Protein AF-A0A2I0L1Z5-F1 (afdb_monomer)

Organism: Punica granatum (NCBI:txid22663)

Secondary structure (DSSP, 8-state):
--HHHHTTS---TTS---HHHHHHHHHHHHHH---------PPPPTTTS-----PPPPPTTEEEEE-SGGG-SEEEEETT--HHHHHHHHHHHHHTGGG--SSGGGS-PPPTTT--------TTPPP-PPPPPPPPGGG--

pLDDT: mean 78.66, std 15.72, range [41.94, 97.69]

Foldseek 3Di:
DVVVVVVVVPDDPPDDDDPVVVVVVVVVCVVPDDDPDCPPDLDDACLRPQDDDDDDDDDPQKDWDAQHVPRRHIDIDGPPDDPVRVVVVSVVCNVVVLPDGPDPSSDDDDPCVVDPDDDDDDPPDDDDDDDDDDDDPVPDD

Structure (mmCIF, N/CA/C/O backbone):
data_AF-A0A2I0L1Z5-F1
#
_entry.id   AF-A0A2I0L1Z5-F1
#
loop_
_atom_site.group_PDB
_atom_site.id
_atom_site.type_symbol
_atom_site.label_atom_id
_atom_site.label_alt_id
_atom_site.label_comp_id
_atom_site.label_asym_id
_atom_site.label_entity_id
_atom_site.label_seq_id
_atom_site.pdbx_PDB_ins_code
_atom_site.Cartn_x
_atom_site.Cartn_y
_atom_site.Cartn_z
_atom_site.occupancy
_atom_site.B_iso_or_equiv
_atom_site.auth_seq_id
_atom_site.auth_comp_id
_atom_site.auth_asym_id
_atom_site.auth_atom_id
_atom_site.pdbx_PDB_model_num
ATOM 1 N N . MET A 1 1 ? 19.356 -15.203 -37.353 1.00 43.16 1 MET A N 1
ATOM 2 C CA . MET A 1 1 ? 18.930 -14.569 -36.084 1.00 43.16 1 MET A CA 1
ATOM 3 C C . MET A 1 1 ? 17.726 -15.292 -35.477 1.00 43.16 1 MET A C 1
ATOM 5 O O . MET A 1 1 ? 17.693 -15.449 -34.269 1.00 43.16 1 MET A O 1
ATOM 9 N N . GLU A 1 2 ? 16.811 -15.828 -36.295 1.00 42.84 2 GLU A N 1
ATOM 10 C CA . GLU A 1 2 ? 15.682 -16.667 -35.842 1.00 42.84 2 GLU A CA 1
ATOM 11 C C . GLU A 1 2 ? 16.033 -18.109 -35.433 1.00 42.84 2 GLU A C 1
ATOM 13 O O . GLU A 1 2 ? 15.192 -18.791 -34.856 1.00 42.84 2 GLU A O 1
ATOM 18 N N . SER A 1 3 ? 17.242 -18.601 -35.721 1.00 41.94 3 SER A N 1
ATOM 19 C CA . SER A 1 3 ? 17.626 -19.973 -35.355 1.00 41.94 3 SER A CA 1
ATOM 20 C C . SER A 1 3 ? 17.963 -20.119 -33.870 1.00 41.94 3 SER A C 1
ATOM 22 O O . SER A 1 3 ? 17.650 -21.137 -33.284 1.00 41.94 3 SER A O 1
ATOM 24 N N . VAL A 1 4 ? 18.526 -19.082 -33.238 1.00 49.72 4 VAL A N 1
ATOM 25 C CA . VAL A 1 4 ? 18.990 -19.139 -31.835 1.00 49.72 4 VAL A CA 1
ATOM 26 C C . VAL A 1 4 ? 17.827 -19.086 -30.836 1.00 49.72 4 VAL A C 1
ATOM 28 O O . VAL A 1 4 ? 17.973 -19.505 -29.696 1.00 49.72 4 VAL A O 1
ATOM 31 N N . LEU A 1 5 ? 16.669 -18.561 -31.251 1.00 48.50 5 LEU A N 1
ATOM 32 C CA . LEU A 1 5 ? 15.502 -18.410 -30.378 1.00 48.50 5 LEU A CA 1
ATOM 33 C C . LEU A 1 5 ? 14.573 -19.629 -30.375 1.00 48.50 5 LEU A C 1
ATOM 35 O O . LEU A 1 5 ? 13.803 -19.765 -29.434 1.00 48.50 5 LEU A O 1
ATOM 39 N N . ARG A 1 6 ? 14.647 -20.520 -31.374 1.00 48.94 6 ARG A N 1
ATOM 40 C CA . ARG A 1 6 ? 13.885 -21.785 -31.349 1.00 48.94 6 ARG A CA 1
ATOM 41 C C . ARG A 1 6 ? 14.503 -22.820 -30.411 1.00 48.94 6 ARG A C 1
ATOM 43 O O . ARG A 1 6 ? 13.791 -23.682 -29.918 1.00 48.94 6 ARG A O 1
ATOM 50 N N . ASP A 1 7 ? 15.792 -22.681 -30.116 1.00 47.53 7 ASP A N 1
ATOM 51 C CA . ASP A 1 7 ? 16.535 -23.607 -29.255 1.00 47.53 7 ASP A CA 1
ATOM 52 C C . ASP A 1 7 ? 16.350 -23.316 -27.746 1.00 47.53 7 ASP A C 1
ATOM 54 O O . ASP A 1 7 ? 16.920 -24.008 -26.907 1.00 47.53 7 ASP A O 1
ATOM 58 N N . LEU A 1 8 ? 15.561 -22.294 -27.384 1.00 49.94 8 LEU A N 1
ATOM 59 C CA . LEU A 1 8 ? 15.257 -21.911 -25.994 1.00 49.94 8 LEU A CA 1
ATOM 60 C C . LEU A 1 8 ? 13.926 -22.475 -25.469 1.00 49.94 8 LEU A C 1
ATOM 62 O O . LEU A 1 8 ? 13.732 -22.493 -24.260 1.00 49.94 8 LEU A O 1
ATOM 66 N N . ASP A 1 9 ? 13.050 -22.973 -26.347 1.00 47.56 9 ASP A N 1
ATOM 67 C CA . ASP A 1 9 ? 11.793 -23.643 -25.960 1.00 47.56 9 ASP A CA 1
ATOM 68 C C . ASP A 1 9 ? 11.981 -25.159 -25.713 1.00 47.56 9 ASP A C 1
ATOM 70 O O . ASP A 1 9 ? 11.021 -25.876 -25.437 1.00 47.56 9 ASP A O 1
ATOM 74 N N . TYR A 1 10 ? 13.221 -25.658 -25.800 1.00 48.06 10 TYR A N 1
ATOM 75 C CA . TYR A 1 10 ? 13.605 -27.047 -25.521 1.00 48.06 10 TYR A CA 1
ATOM 76 C C . TYR A 1 10 ? 14.646 -27.094 -24.393 1.00 48.06 10 TYR A C 1
ATOM 78 O O . TYR A 1 10 ? 15.748 -27.607 -24.558 1.00 48.06 10 TYR A O 1
ATOM 86 N N . TRP A 1 11 ? 14.341 -26.470 -23.259 1.00 48.41 11 TRP A N 1
ATOM 87 C CA . TRP A 1 11 ? 15.132 -26.605 -22.035 1.00 48.41 11 TRP A CA 1
ATOM 88 C C . TRP A 1 11 ? 14.318 -27.421 -21.033 1.00 48.41 11 TRP A C 1
ATOM 90 O O . TRP A 1 11 ? 13.285 -26.961 -20.551 1.00 48.41 11 TRP A O 1
ATOM 100 N N . SER A 1 12 ? 14.763 -28.648 -20.759 1.00 51.69 12 SER A N 1
ATOM 101 C CA . SER A 1 12 ? 14.323 -29.397 -19.579 1.00 51.69 12 SER A CA 1
ATOM 102 C C . SER A 1 12 ? 15.085 -28.864 -18.365 1.00 51.69 12 SER A C 1
ATOM 104 O O . SER A 1 12 ? 16.291 -28.648 -18.454 1.00 51.69 12 SER A O 1
ATOM 106 N N . ASP A 1 13 ? 14.403 -28.694 -17.231 1.00 56.38 13 ASP A N 1
ATOM 107 C CA . ASP A 1 13 ? 14.954 -28.127 -15.983 1.00 56.38 13 ASP A CA 1
ATOM 108 C C . ASP A 1 13 ? 16.155 -28.906 -15.380 1.00 56.38 13 ASP A C 1
ATOM 110 O O . ASP A 1 13 ? 16.750 -28.450 -14.405 1.00 56.38 13 ASP A O 1
ATOM 114 N N . ASP A 1 14 ? 16.537 -30.053 -15.958 1.00 58.47 14 ASP A N 1
ATOM 115 C CA . ASP A 1 14 ? 17.624 -30.931 -15.495 1.00 58.47 14 ASP A CA 1
ATOM 116 C C . ASP A 1 14 ? 18.994 -30.683 -16.175 1.00 58.47 14 ASP A C 1
ATOM 118 O O . ASP A 1 14 ? 19.994 -31.277 -15.765 1.00 58.47 14 ASP A O 1
ATOM 122 N N . ASP A 1 15 ? 19.086 -29.829 -17.204 1.00 61.75 15 ASP A N 1
ATOM 123 C CA . ASP A 1 15 ? 20.349 -29.585 -17.921 1.00 61.75 15 ASP A CA 1
ATOM 124 C C . ASP A 1 15 ? 21.216 -28.503 -17.242 1.00 61.75 15 ASP A C 1
ATOM 126 O O . ASP A 1 15 ? 20.854 -27.328 -17.148 1.00 61.75 15 ASP A O 1
ATOM 130 N N . GLU A 1 16 ? 22.418 -28.891 -16.802 1.00 65.88 16 GLU A N 1
ATOM 131 C CA . GLU A 1 16 ? 23.403 -27.981 -16.208 1.00 65.88 16 GLU A CA 1
ATOM 132 C C . GLU A 1 16 ? 23.851 -26.912 -17.234 1.00 65.88 16 GLU A C 1
ATOM 134 O O . GLU A 1 16 ? 24.249 -27.245 -18.361 1.00 65.88 16 GLU A O 1
ATOM 139 N N . PRO A 1 17 ? 23.797 -25.609 -16.896 1.00 59.03 17 PRO A N 1
ATOM 140 C CA . PRO A 1 17 ? 24.026 -24.552 -17.870 1.00 59.03 17 PRO A CA 1
ATOM 141 C C . PRO A 1 17 ? 25.490 -24.531 -18.318 1.00 59.03 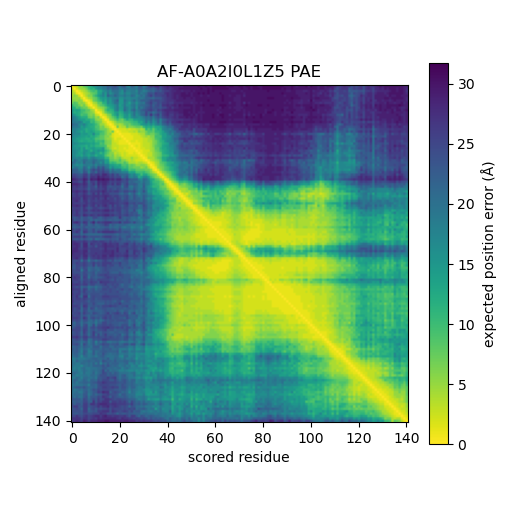17 PRO A C 1
ATOM 143 O O . PRO A 1 17 ? 26.394 -24.176 -17.563 1.00 59.03 17 PRO A O 1
ATOM 146 N N . LYS A 1 18 ? 25.729 -24.868 -19.590 1.00 66.50 18 LYS A N 1
ATOM 147 C CA . LYS A 1 18 ? 27.072 -24.830 -20.187 1.00 66.50 18 LYS A CA 1
ATOM 148 C C . LYS A 1 18 ? 27.625 -23.399 -20.152 1.00 66.50 18 LYS A C 1
ATOM 150 O O . LYS A 1 18 ? 26.950 -22.455 -20.562 1.00 66.50 18 LYS A O 1
ATOM 155 N N . GLU A 1 19 ? 28.885 -23.258 -19.745 1.00 67.94 19 GLU A N 1
ATOM 156 C CA . GLU A 1 19 ? 29.625 -21.990 -19.581 1.00 67.94 19 GLU A CA 1
ATOM 157 C C . GLU A 1 19 ? 29.507 -21.035 -20.789 1.00 67.94 19 GLU A C 1
ATOM 159 O O . GLU A 1 19 ? 29.431 -19.811 -20.657 1.00 67.94 19 GLU A O 1
ATOM 164 N N . GLU A 1 20 ? 29.430 -21.605 -21.993 1.00 63.44 20 GLU A N 1
ATOM 165 C CA . GLU A 1 20 ? 29.251 -20.880 -23.250 1.00 63.44 20 GLU A CA 1
ATOM 166 C C . GLU A 1 20 ? 27.928 -20.094 -23.309 1.00 63.44 20 GLU A C 1
ATOM 168 O O . GLU A 1 20 ? 27.907 -18.955 -23.781 1.00 63.44 20 GLU A O 1
ATOM 173 N N . TYR A 1 21 ? 26.833 -20.651 -22.779 1.00 64.75 21 TYR A N 1
ATOM 174 C CA . TYR A 1 21 ? 25.536 -19.971 -22.719 1.00 64.75 21 TYR A CA 1
ATOM 175 C C . TYR A 1 21 ? 25.558 -18.818 -21.722 1.00 64.75 21 TYR A C 1
ATOM 177 O O . TYR A 1 21 ? 25.076 -17.728 -22.034 1.00 64.75 21 TYR A O 1
ATOM 185 N N . VAL A 1 22 ? 26.184 -19.020 -20.562 1.00 70.12 22 VAL A N 1
ATOM 186 C CA . VAL A 1 22 ? 26.330 -17.984 -19.530 1.00 70.12 22 VAL A CA 1
ATOM 187 C C . VAL A 1 22 ? 27.099 -16.782 -20.083 1.00 70.12 22 VAL A C 1
ATOM 189 O O . VAL A 1 22 ? 26.679 -15.635 -19.914 1.00 70.12 22 VAL A O 1
ATOM 192 N N . LYS A 1 23 ? 28.180 -17.041 -20.830 1.00 72.06 23 LYS A N 1
ATOM 193 C CA . LYS A 1 23 ? 28.993 -16.006 -21.482 1.00 72.06 23 LYS A CA 1
ATOM 194 C C . LYS A 1 23 ? 28.239 -15.260 -22.589 1.00 72.06 23 LYS A C 1
ATOM 196 O O . LYS A 1 23 ? 28.391 -14.052 -22.749 1.00 72.06 23 LYS A O 1
ATOM 201 N N . LYS A 1 24 ? 27.394 -15.960 -23.344 1.00 73.00 24 LYS A N 1
ATOM 202 C CA . LYS A 1 24 ? 26.589 -15.360 -24.419 1.00 73.00 24 LYS A CA 1
ATOM 203 C C . LYS A 1 24 ? 25.469 -14.480 -23.864 1.00 73.00 24 LYS A C 1
ATOM 205 O O . LYS A 1 24 ? 25.211 -13.399 -24.390 1.00 73.00 24 LYS A O 1
ATOM 210 N N . VAL A 1 25 ? 24.841 -14.909 -22.768 1.00 69.88 25 VAL A N 1
ATOM 211 C CA . VAL A 1 25 ? 23.839 -14.119 -22.041 1.00 69.88 25 VAL A CA 1
ATOM 212 C C . VAL A 1 25 ? 24.475 -12.869 -21.434 1.00 69.88 25 VAL A C 1
ATOM 214 O O . VAL A 1 25 ? 23.889 -11.793 -21.543 1.00 69.88 25 VAL A O 1
ATOM 217 N N . SER A 1 26 ? 25.677 -12.964 -20.855 1.00 67.56 26 SER A N 1
ATOM 218 C CA . SER A 1 26 ? 26.366 -11.798 -20.286 1.00 67.56 26 SER A CA 1
ATOM 219 C C . SER A 1 26 ? 26.789 -10.778 -21.350 1.00 67.56 26 SER A C 1
ATOM 221 O O . SER A 1 26 ? 26.607 -9.579 -21.138 1.00 67.56 26 SER A O 1
ATOM 223 N N . GLU A 1 27 ? 27.242 -11.221 -22.527 1.00 73.69 27 GLU A N 1
ATOM 224 C CA . GLU A 1 27 ? 27.521 -10.336 -23.668 1.00 73.69 27 GLU A CA 1
ATOM 225 C C . GLU A 1 27 ? 26.271 -9.624 -24.197 1.00 73.69 27 GLU A C 1
ATOM 227 O O . GLU A 1 27 ? 26.319 -8.428 -24.491 1.00 73.69 27 GLU A O 1
ATOM 232 N N . ILE A 1 28 ? 25.144 -10.331 -24.313 1.00 72.12 28 ILE A N 1
ATOM 233 C CA . ILE A 1 28 ? 23.867 -9.722 -24.712 1.00 72.12 28 ILE A CA 1
ATOM 234 C C . ILE A 1 28 ? 23.428 -8.704 -23.655 1.00 72.12 28 ILE A C 1
ATOM 236 O O . ILE A 1 28 ? 23.016 -7.596 -23.993 1.00 72.12 28 ILE A O 1
ATOM 240 N N . LYS A 1 29 ? 23.568 -9.044 -22.372 1.00 70.19 29 LYS A N 1
ATOM 241 C CA . LYS A 1 29 ? 23.185 -8.164 -21.269 1.00 70.19 29 LYS A CA 1
ATOM 242 C C . LYS A 1 29 ? 23.994 -6.860 -21.279 1.00 70.19 29 LYS A C 1
ATOM 244 O O . LYS A 1 29 ? 23.405 -5.792 -21.187 1.00 70.19 29 LYS A O 1
ATOM 249 N N . ALA A 1 30 ? 25.307 -6.935 -21.498 1.00 69.56 30 ALA A N 1
ATOM 250 C CA . ALA A 1 30 ? 26.185 -5.764 -21.552 1.00 69.56 30 ALA A CA 1
ATOM 251 C C . ALA A 1 30 ? 25.966 -4.868 -22.787 1.00 69.56 30 ALA A C 1
ATOM 253 O O . ALA A 1 30 ? 26.228 -3.671 -22.729 1.00 69.56 30 ALA A O 1
ATOM 254 N N . ARG A 1 31 ? 25.501 -5.425 -23.916 1.00 69.19 31 ARG A N 1
ATOM 255 C CA . ARG A 1 31 ? 25.269 -4.646 -25.150 1.00 69.19 31 ARG A CA 1
ATOM 256 C C . ARG A 1 31 ? 23.949 -3.884 -25.169 1.00 69.19 31 ARG A C 1
ATOM 258 O O . ARG A 1 31 ? 23.860 -2.882 -25.870 1.00 69.19 31 ARG A O 1
ATOM 265 N N . TYR A 1 32 ? 22.927 -4.381 -24.474 1.00 54.22 32 TYR A N 1
ATOM 266 C CA . TYR A 1 32 ? 21.561 -3.857 -24.589 1.00 54.22 32 TYR A CA 1
ATOM 267 C C . TYR A 1 32 ? 21.013 -3.236 -23.300 1.00 54.22 32 TYR A C 1
ATOM 269 O O . TYR A 1 32 ? 19.973 -2.582 -23.359 1.00 54.22 32 TYR A O 1
ATOM 277 N N . TYR A 1 33 ? 21.687 -3.410 -22.159 1.00 49.97 33 TYR A N 1
ATOM 278 C CA . TYR A 1 33 ? 21.249 -2.861 -20.878 1.00 49.97 33 TYR A CA 1
ATOM 279 C C . TYR A 1 33 ? 22.333 -1.974 -20.269 1.00 49.97 33 TYR A C 1
ATOM 281 O O . TYR A 1 33 ? 23.482 -2.384 -20.127 1.00 49.97 33 TYR A O 1
ATOM 289 N N . GLU A 1 34 ? 21.942 -0.768 -19.874 1.00 66.25 34 GLU A N 1
ATOM 290 C CA . GLU A 1 34 ? 22.758 0.126 -19.057 1.00 66.25 34 GLU A CA 1
ATOM 291 C C . GLU A 1 34 ? 22.439 -0.167 -17.582 1.00 66.25 34 GLU A C 1
ATOM 293 O O . GLU A 1 34 ? 21.266 -0.232 -17.200 1.00 66.25 34 GLU A O 1
ATOM 298 N N . GLU A 1 35 ? 23.455 -0.415 -16.750 1.00 57.59 35 GLU A N 1
ATOM 299 C CA . GLU A 1 35 ? 23.226 -0.658 -15.324 1.00 57.59 35 GLU A CA 1
ATOM 300 C C . GLU A 1 35 ? 22.702 0.621 -14.660 1.00 57.59 35 GLU A C 1
ATOM 302 O O . GLU A 1 35 ? 23.381 1.648 -14.612 1.00 57.59 35 GLU A O 1
ATOM 307 N N . LEU A 1 36 ? 21.482 0.560 -14.121 1.00 51.19 36 LEU A N 1
ATOM 308 C CA . LEU A 1 36 ? 20.963 1.606 -13.247 1.00 51.19 36 LEU A CA 1
ATOM 309 C C . LEU A 1 36 ? 21.833 1.605 -11.987 1.00 51.19 36 LEU A C 1
ATOM 311 O O . LEU A 1 36 ? 21.803 0.642 -11.221 1.00 51.19 36 LEU A O 1
ATOM 315 N N . GLY A 1 37 ? 22.652 2.646 -11.824 1.00 52.62 37 GLY A N 1
ATOM 316 C CA . GLY A 1 37 ? 23.667 2.722 -10.777 1.00 52.62 37 GLY A CA 1
ATOM 317 C C . GLY A 1 37 ? 23.153 2.302 -9.397 1.00 52.62 37 GLY A C 1
ATOM 318 O O . GLY A 1 37 ? 22.020 2.589 -9.011 1.00 52.62 37 GLY A O 1
ATOM 319 N N . THR A 1 38 ? 24.007 1.633 -8.623 1.00 51.72 38 THR A N 1
ATOM 320 C CA . THR A 1 38 ? 23.714 1.242 -7.243 1.00 51.72 38 THR A CA 1
ATOM 321 C C . THR A 1 38 ? 23.726 2.477 -6.340 1.00 51.72 38 THR A C 1
ATOM 323 O O . THR A 1 38 ? 24.704 2.731 -5.635 1.00 51.72 38 THR A O 1
ATOM 326 N N . SER A 1 39 ? 22.665 3.286 -6.344 1.00 52.91 39 SER A N 1
ATOM 327 C CA . SER A 1 39 ? 22.479 4.298 -5.302 1.00 52.91 39 SER A CA 1
ATOM 328 C C . SER A 1 39 ? 22.100 3.571 -4.010 1.00 52.91 39 SER A C 1
ATOM 330 O O . SER A 1 39 ? 20.931 3.299 -3.731 1.00 52.91 39 SER A O 1
ATOM 332 N N . ALA A 1 40 ? 23.122 3.154 -3.268 1.00 59.31 40 ALA A N 1
ATOM 333 C CA . ALA A 1 40 ? 23.004 2.353 -2.064 1.00 59.31 40 ALA A CA 1
ATOM 334 C C . ALA A 1 40 ? 22.551 3.204 -0.869 1.00 59.31 40 ALA A C 1
ATOM 336 O O . ALA A 1 40 ? 23.340 3.531 0.009 1.00 59.31 40 ALA A O 1
ATOM 337 N N . THR A 1 41 ? 21.250 3.476 -0.807 1.00 58.91 41 THR A N 1
ATOM 338 C CA . THR A 1 41 ? 20.544 3.620 0.467 1.00 58.91 41 THR A CA 1
ATOM 339 C C . THR A 1 41 ? 19.221 2.890 0.311 1.00 58.91 41 THR A C 1
ATOM 341 O O . THR A 1 41 ? 18.326 3.364 -0.386 1.00 58.91 41 THR A O 1
ATOM 344 N N . LYS A 1 42 ? 19.101 1.695 0.905 1.00 63.31 42 LYS A N 1
ATOM 345 C CA . LYS A 1 42 ? 17.801 1.016 0.969 1.00 63.31 42 LYS A CA 1
ATOM 346 C C . LYS A 1 42 ? 16.847 1.955 1.714 1.00 63.31 42 LYS A C 1
ATOM 348 O O . LYS A 1 42 ? 17.208 2.395 2.809 1.00 63.31 42 LYS A O 1
ATOM 353 N N . PRO A 1 43 ? 15.692 2.313 1.136 1.00 65.62 43 PRO A N 1
ATOM 354 C CA . PRO A 1 43 ? 14.779 3.220 1.802 1.00 65.62 43 PRO A CA 1
ATOM 355 C C . PRO A 1 43 ? 14.279 2.551 3.089 1.00 65.62 43 PRO A C 1
ATOM 357 O O . PRO A 1 43 ? 13.948 1.365 3.102 1.00 65.62 43 PRO A O 1
ATOM 360 N N . VAL A 1 44 ? 14.316 3.300 4.190 1.00 75.12 44 VAL A N 1
ATOM 361 C CA . VAL A 1 44 ? 13.880 2.820 5.505 1.00 75.12 44 VAL A CA 1
ATOM 362 C C . VAL A 1 44 ? 12.362 2.669 5.476 1.00 75.12 44 VAL A C 1
ATOM 364 O O . VAL A 1 44 ? 11.659 3.582 5.046 1.00 75.12 44 VAL A O 1
ATOM 367 N N . THR A 1 45 ? 11.866 1.509 5.898 1.00 76.75 45 THR A N 1
ATOM 368 C CA . THR A 1 45 ? 10.431 1.201 5.919 1.00 76.75 45 THR A CA 1
ATOM 369 C C . THR A 1 45 ? 9.730 1.917 7.069 1.00 76.75 45 THR A C 1
ATOM 371 O O . THR A 1 45 ? 10.331 2.177 8.118 1.00 76.75 45 THR A O 1
ATOM 374 N N . SER A 1 46 ? 8.435 2.184 6.911 1.00 78.12 46 SER A N 1
ATOM 375 C CA . SER A 1 46 ? 7.600 2.833 7.932 1.00 78.12 46 SER A CA 1
ATOM 376 C C . SER A 1 46 ? 7.493 2.032 9.230 1.00 78.12 46 SER A C 1
ATOM 378 O O . SER A 1 46 ? 7.258 2.598 10.294 1.00 78.12 46 SER A O 1
ATOM 380 N N . LEU A 1 47 ? 7.721 0.716 9.158 1.00 73.12 47 LEU A N 1
ATOM 381 C CA . LEU A 1 47 ? 7.805 -0.169 10.322 1.00 73.12 47 LEU A CA 1
ATOM 382 C C . LEU A 1 47 ? 9.053 0.080 11.180 1.00 73.12 47 LEU A C 1
ATOM 384 O O . LEU A 1 47 ? 9.049 -0.250 12.363 1.00 73.12 47 LEU A O 1
ATOM 388 N N . THR A 1 48 ? 10.118 0.625 10.587 1.00 73.12 48 THR A N 1
ATOM 389 C CA . THR A 1 48 ? 11.391 0.908 11.269 1.00 73.12 48 THR A CA 1
ATOM 390 C C . THR A 1 48 ? 11.468 2.370 11.693 1.00 73.12 48 THR A C 1
ATOM 392 O O . THR A 1 48 ? 11.955 2.681 12.777 1.00 73.12 48 THR A O 1
ATOM 395 N N . GLN A 1 49 ? 10.978 3.272 10.842 1.00 75.00 49 GLN A N 1
ATOM 396 C CA . GLN A 1 49 ? 10.913 4.697 11.119 1.00 75.00 49 GLN A CA 1
ATOM 397 C C . GLN A 1 49 ? 9.517 5.222 10.811 1.00 75.00 49 GLN A C 1
ATOM 399 O O . GLN A 1 49 ? 9.085 5.259 9.662 1.00 75.00 49 GLN A O 1
ATOM 404 N N . SER A 1 50 ? 8.848 5.704 11.849 1.00 72.56 50 SER A N 1
ATOM 405 C CA . SER A 1 50 ? 7.526 6.298 11.740 1.00 72.56 50 SER A CA 1
ATOM 406 C C . SER A 1 50 ? 7.489 7.507 10.791 1.00 72.56 50 SER A C 1
ATOM 408 O O . SER A 1 50 ? 8.247 8.464 10.988 1.00 72.56 50 SER A O 1
ATOM 410 N N . PRO A 1 51 ? 6.596 7.521 9.785 1.00 74.94 51 PRO A N 1
ATOM 411 C CA . PRO A 1 51 ? 6.428 8.668 8.904 1.00 74.94 51 PRO A CA 1
ATOM 412 C C . PRO A 1 51 ? 5.666 9.800 9.612 1.00 74.94 51 PRO A C 1
ATOM 414 O O . PRO A 1 51 ? 4.668 9.567 10.291 1.00 74.94 51 PRO A O 1
ATOM 417 N N . MET A 1 52 ? 6.081 11.055 9.411 1.00 78.00 52 MET A N 1
ATOM 418 C CA . MET A 1 52 ? 5.253 12.207 9.790 1.00 78.00 52 MET A CA 1
ATOM 419 C C . MET A 1 52 ? 4.094 12.355 8.796 1.00 78.00 52 MET A C 1
ATOM 421 O O . MET A 1 52 ? 4.295 12.809 7.669 1.00 78.00 52 MET A O 1
ATOM 425 N N . LEU A 1 53 ? 2.876 12.005 9.214 1.00 78.94 53 LEU A N 1
ATOM 426 C CA . LEU A 1 53 ? 1.676 12.080 8.376 1.00 78.94 53 LEU A CA 1
ATOM 427 C C . LEU A 1 53 ? 0.766 13.239 8.805 1.00 78.94 53 LEU A C 1
ATOM 429 O O . LEU A 1 53 ? 0.411 13.375 9.973 1.00 78.94 53 LEU A O 1
ATOM 433 N N . LYS A 1 54 ? 0.345 14.069 7.841 1.00 86.06 54 LYS A N 1
ATOM 434 C CA . LYS A 1 54 ? -0.719 15.066 8.040 1.00 86.06 54 LYS A CA 1
ATOM 435 C C . LYS A 1 54 ? -2.063 14.437 7.675 1.00 86.06 54 LYS A C 1
ATOM 437 O O . LYS A 1 54 ? -2.364 14.274 6.492 1.00 86.06 54 LYS A O 1
ATOM 442 N N . LEU A 1 55 ? -2.851 14.069 8.685 1.00 89.56 55 LEU A N 1
ATOM 443 C CA . LEU A 1 55 ? -4.177 13.483 8.483 1.00 89.56 55 LEU A CA 1
ATOM 444 C C . LEU A 1 55 ? -5.156 14.512 7.911 1.00 89.56 55 LEU A C 1
ATOM 446 O O . LEU A 1 55 ? -5.117 15.695 8.251 1.00 89.56 55 LEU A O 1
ATOM 450 N N . LYS A 1 56 ? -6.040 14.044 7.031 1.00 92.25 56 LYS A N 1
ATOM 451 C CA . LYS A 1 56 ? -7.099 14.858 6.431 1.00 92.25 56 LYS A CA 1
ATOM 452 C C . LYS A 1 56 ? -8.406 14.641 7.198 1.00 92.25 56 LYS A C 1
ATOM 454 O O . LYS A 1 56 ? -8.599 13.568 7.768 1.00 92.25 56 LY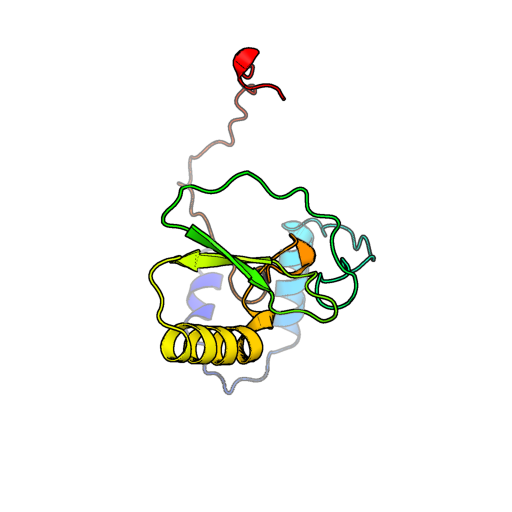S A O 1
ATOM 459 N N . PRO A 1 57 ? -9.322 15.621 7.213 1.00 95.19 57 PRO A N 1
ATOM 460 C CA . PRO A 1 57 ? -10.660 15.383 7.735 1.00 95.19 57 PRO A CA 1
ATOM 461 C C . PRO A 1 57 ? -11.344 14.278 6.921 1.00 95.19 57 PRO A C 1
ATOM 463 O O . PRO A 1 57 ? -11.265 14.267 5.690 1.00 95.19 57 PRO A O 1
ATOM 466 N N . LEU A 1 58 ? -12.000 13.350 7.616 1.00 97.06 58 LEU A N 1
ATOM 467 C CA . LEU A 1 58 ? -12.711 12.233 7.002 1.00 97.06 58 LEU A CA 1
ATOM 468 C C . LEU A 1 58 ? -14.224 12.500 6.948 1.00 97.06 58 LEU A C 1
ATOM 470 O O . LEU A 1 58 ? -14.761 13.191 7.816 1.00 97.06 58 LEU A O 1
ATOM 474 N N . PRO A 1 59 ? -14.932 11.932 5.957 1.00 97.69 59 PRO A N 1
ATOM 475 C CA . PRO A 1 59 ? -16.389 11.833 5.978 1.00 97.69 59 PRO A CA 1
ATOM 476 C C . PRO A 1 59 ? -16.897 11.099 7.229 1.00 97.69 59 PRO A C 1
ATOM 478 O O . PRO A 1 59 ? -16.225 10.213 7.744 1.00 97.69 59 PRO A O 1
ATOM 481 N N . SER A 1 60 ? -18.128 11.385 7.665 1.00 96.75 60 SER A N 1
ATOM 482 C CA . SER A 1 60 ? -18.712 10.837 8.906 1.00 96.75 60 SER A CA 1
ATOM 483 C C . SER A 1 60 ? -18.820 9.306 8.970 1.00 96.75 60 SER A C 1
ATOM 485 O O . SER A 1 60 ? -18.863 8.731 10.057 1.00 96.75 60 SER A O 1
ATOM 487 N N . HIS A 1 61 ? -18.860 8.631 7.820 1.00 96.75 61 HIS A N 1
ATOM 488 C CA . HIS A 1 61 ? -18.924 7.170 7.726 1.00 96.75 61 HIS A CA 1
ATOM 489 C C . HIS A 1 61 ? -17.545 6.488 7.826 1.00 96.75 61 HIS A C 1
ATOM 491 O O . HIS A 1 61 ? -17.465 5.262 7.774 1.00 96.75 61 HIS A O 1
ATOM 497 N N . LEU A 1 62 ? -16.460 7.257 7.967 1.00 97.62 62 LEU A N 1
ATOM 498 C CA . LEU A 1 62 ? -15.092 6.756 8.093 1.00 97.62 62 LEU A CA 1
ATOM 499 C C . LEU A 1 62 ? -14.441 7.286 9.371 1.00 97.62 62 LEU A C 1
ATOM 501 O O . LEU A 1 62 ? -14.731 8.391 9.827 1.00 97.62 62 LEU A O 1
ATOM 505 N N . LYS A 1 63 ? -13.524 6.504 9.936 1.00 96.00 63 LYS A N 1
ATOM 506 C CA . LYS A 1 63 ? -12.697 6.906 11.077 1.00 96.00 63 LYS A CA 1
ATOM 507 C C . LYS A 1 63 ? -11.270 6.396 10.934 1.00 96.00 63 LYS A C 1
ATOM 509 O O . LYS A 1 63 ? -11.012 5.440 10.201 1.00 96.00 63 LYS A O 1
ATOM 514 N N . TYR A 1 64 ? -10.361 7.034 11.661 1.00 94.31 64 TYR A N 1
ATOM 515 C CA . TYR A 1 64 ? -8.998 6.545 11.808 1.00 94.31 64 TYR A CA 1
ATOM 516 C C . TYR A 1 64 ? -8.927 5.462 12.882 1.00 94.31 64 TYR A C 1
ATOM 518 O O . TYR A 1 64 ? -9.522 5.597 13.950 1.00 94.31 64 TYR A O 1
ATOM 526 N N . ALA A 1 65 ? -8.168 4.415 12.592 1.00 93.00 65 ALA A N 1
ATOM 527 C CA . ALA A 1 65 ? -7.670 3.453 13.564 1.00 93.00 65 ALA A CA 1
ATOM 528 C C . ALA A 1 65 ? -6.161 3.282 13.364 1.00 93.00 65 ALA A C 1
ATOM 530 O O . ALA A 1 65 ? -5.615 3.755 12.366 1.00 93.00 65 ALA A O 1
ATOM 531 N N . TYR A 1 66 ? -5.481 2.624 14.302 1.00 90.75 66 TYR A N 1
ATOM 532 C CA . TYR A 1 66 ? -4.021 2.598 14.323 1.00 90.75 66 TYR A CA 1
ATOM 533 C C . TYR A 1 66 ? -3.460 1.189 14.559 1.00 90.75 66 TYR A C 1
ATOM 535 O O . TYR A 1 66 ? -3.955 0.419 15.390 1.00 90.75 66 TYR A O 1
ATOM 543 N N . LEU A 1 67 ? -2.427 0.836 13.785 1.00 88.44 67 LEU A N 1
ATOM 544 C CA . LEU A 1 67 ? -1.824 -0.507 13.774 1.00 88.44 67 LEU A CA 1
ATOM 545 C C . LEU A 1 67 ? -0.418 -0.576 14.398 1.00 88.44 67 LEU A C 1
ATOM 547 O O . LEU A 1 67 ? 0.083 -1.678 14.621 1.00 88.44 67 LEU A O 1
ATOM 551 N N . GLY A 1 68 ? 0.228 0.567 14.648 1.00 75.31 68 GLY A N 1
ATOM 552 C CA . GLY A 1 68 ? 1.623 0.666 15.097 1.00 75.31 68 GLY A CA 1
ATOM 553 C C . GLY A 1 68 ? 1.787 0.911 16.598 1.00 75.31 68 GLY A C 1
ATOM 554 O O . GLY A 1 68 ? 0.818 1.179 17.302 1.00 75.31 68 GLY A O 1
ATOM 555 N N . ILE A 1 69 ? 3.035 0.843 17.071 1.00 70.06 69 ILE A N 1
ATOM 556 C CA . ILE A 1 69 ? 3.415 1.319 18.410 1.00 70.06 69 ILE A CA 1
ATOM 557 C C . ILE A 1 69 ? 3.179 2.838 18.441 1.00 70.06 69 ILE A C 1
ATOM 559 O O . ILE A 1 69 ? 3.439 3.513 17.444 1.00 70.06 69 ILE A O 1
ATOM 563 N N . ASP A 1 70 ? 2.632 3.345 19.546 1.00 69.88 70 ASP A N 1
ATOM 564 C CA . ASP A 1 70 ? 2.281 4.759 19.754 1.00 69.88 70 ASP A CA 1
ATOM 565 C C . ASP A 1 70 ? 1.289 5.349 18.729 1.00 69.88 70 ASP A C 1
ATOM 567 O O . ASP A 1 70 ? 1.304 6.549 18.462 1.00 69.88 70 ASP A O 1
ATOM 571 N N . ASP A 1 71 ? 0.430 4.514 18.132 1.00 73.06 71 ASP A N 1
ATOM 572 C CA . ASP A 1 71 ? -0.616 4.938 17.191 1.00 73.06 71 ASP A CA 1
ATOM 573 C C . 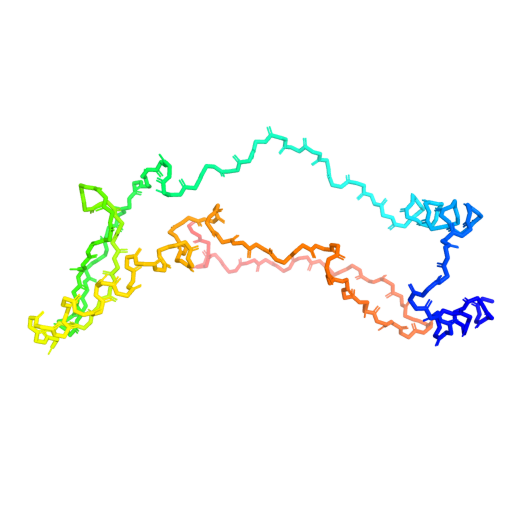ASP A 1 71 ? -0.092 5.697 15.950 1.00 73.06 71 ASP A C 1
ATOM 575 O O . ASP A 1 71 ? -0.757 6.565 15.388 1.00 73.06 71 ASP A O 1
ATOM 579 N N . ILE A 1 72 ? 1.113 5.369 15.469 1.00 81.44 72 ILE A N 1
ATOM 580 C CA . ILE A 1 72 ? 1.759 6.147 14.390 1.00 81.44 72 ILE A CA 1
ATOM 581 C C . ILE A 1 72 ? 1.401 5.657 12.973 1.00 81.44 72 ILE A C 1
ATOM 583 O O . ILE A 1 72 ? 1.661 6.335 11.979 1.00 81.44 72 ILE A O 1
ATOM 587 N N . LEU A 1 73 ? 0.775 4.484 12.858 1.00 87.94 73 LEU A N 1
ATO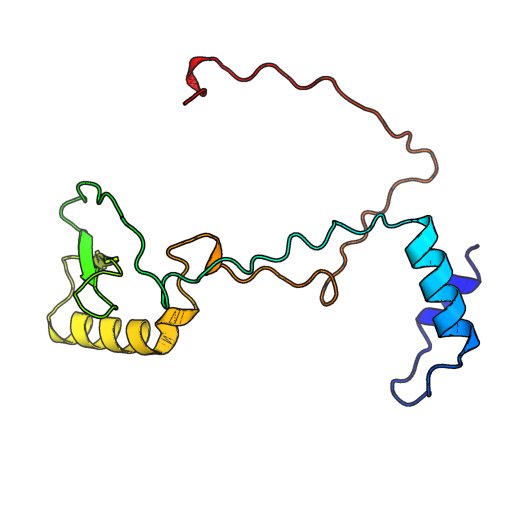M 588 C CA . LEU A 1 73 ? 0.395 3.881 11.577 1.00 87.94 73 LEU A CA 1
ATOM 589 C C . LEU A 1 73 ? -1.126 3.960 11.384 1.00 87.94 73 LEU A C 1
ATOM 591 O O . LEU A 1 73 ? -1.830 3.013 11.756 1.00 87.94 73 LEU A O 1
ATOM 595 N N . PRO A 1 74 ? -1.648 5.081 10.846 1.00 91.12 74 PRO A N 1
ATOM 596 C CA . PRO A 1 74 ? -3.072 5.276 10.651 1.00 91.12 74 PRO A CA 1
ATOM 597 C C . PRO A 1 74 ? -3.585 4.395 9.515 1.00 91.12 74 PRO A C 1
ATOM 599 O O . PRO A 1 74 ? -2.946 4.246 8.471 1.00 91.12 74 PRO A O 1
ATOM 602 N N . ILE A 1 75 ? -4.788 3.878 9.704 1.00 93.12 75 ILE A N 1
ATOM 603 C CA . ILE A 1 75 ? -5.620 3.248 8.686 1.00 93.12 75 ILE A CA 1
ATOM 604 C C . ILE A 1 75 ? -7.012 3.869 8.729 1.00 93.12 75 ILE A C 1
ATOM 606 O O . ILE A 1 75 ? -7.442 4.392 9.758 1.00 93.12 75 ILE A O 1
ATOM 610 N N . ILE A 1 76 ? -7.721 3.820 7.607 1.00 95.50 76 ILE A N 1
ATOM 611 C CA . ILE A 1 76 ? -9.089 4.325 7.510 1.00 95.50 76 ILE A CA 1
ATOM 612 C C . ILE A 1 76 ? -10.029 3.124 7.491 1.00 95.50 76 ILE A C 1
ATOM 614 O O . ILE A 1 76 ? -9.914 2.262 6.623 1.00 95.50 76 ILE A O 1
ATOM 618 N N . ILE A 1 77 ? -10.956 3.078 8.444 1.00 96.81 77 ILE A N 1
ATOM 619 C CA . ILE A 1 77 ? -11.968 2.023 8.564 1.00 96.81 77 ILE A CA 1
ATOM 620 C C . ILE A 1 77 ? -13.370 2.632 8.616 1.00 96.81 77 ILE A C 1
ATOM 622 O O . ILE A 1 77 ? -13.531 3.838 8.822 1.00 96.81 77 ILE A O 1
ATOM 626 N N . SER A 1 78 ? -14.398 1.800 8.435 1.00 97.44 78 SER A N 1
ATOM 627 C CA . SER A 1 78 ? -15.782 2.254 8.589 1.00 97.44 78 SER A CA 1
ATOM 628 C C . SER A 1 78 ? -16.065 2.651 10.040 1.00 97.44 78 SER A C 1
ATOM 630 O O . SER A 1 78 ? -15.719 1.925 10.976 1.00 97.44 78 SER A O 1
ATOM 632 N N . SER A 1 79 ? -16.737 3.787 10.235 1.00 96.75 79 SER A N 1
ATOM 633 C CA . SER A 1 79 ? -17.207 4.214 11.557 1.00 96.75 79 SER A CA 1
ATOM 634 C C . SER A 1 79 ? -18.409 3.403 12.054 1.00 96.75 79 SER A C 1
ATOM 636 O O . SER A 1 79 ? -18.721 3.458 13.240 1.00 96.75 79 SER A O 1
ATOM 638 N N . SER A 1 80 ? -19.049 2.616 11.180 1.00 96.94 80 SER A N 1
ATOM 639 C CA . SER A 1 80 ? -20.204 1.772 11.509 1.00 96.94 80 SER A CA 1
ATOM 640 C C . SER A 1 80 ? -19.844 0.407 12.109 1.00 96.94 80 SER A C 1
ATOM 642 O O . SER A 1 80 ? -20.748 -0.380 12.382 1.00 96.94 80 SER A O 1
ATOM 644 N N . LEU A 1 81 ? -18.552 0.080 12.237 1.00 96.19 81 LEU A N 1
ATOM 645 C CA . LEU A 1 81 ? -18.113 -1.199 12.798 1.00 96.19 81 LEU A CA 1
ATOM 646 C C . LEU A 1 81 ? -18.424 -1.269 14.295 1.00 96.19 81 LEU A C 1
ATOM 648 O O . LEU A 1 81 ? -18.174 -0.322 15.041 1.00 96.19 81 LEU A O 1
ATOM 652 N N . ILE A 1 82 ? -18.954 -2.413 14.722 1.00 94.31 82 ILE A N 1
ATOM 653 C CA . ILE A 1 82 ? -19.202 -2.722 16.135 1.00 94.31 82 ILE A CA 1
ATOM 654 C C . ILE A 1 82 ? -17.866 -3.111 16.785 1.00 94.31 82 ILE A C 1
ATOM 656 O O . ILE A 1 82 ? -17.001 -3.658 16.104 1.00 94.31 82 ILE A O 1
ATOM 660 N N . GLY A 1 83 ? -17.693 -2.858 18.087 1.00 94.50 83 GLY A N 1
ATOM 661 C CA . GLY A 1 83 ? -16.420 -3.058 18.798 1.00 94.50 83 GLY A CA 1
ATOM 662 C C . GLY A 1 83 ? -15.737 -4.404 18.520 1.00 94.50 83 GLY A C 1
ATOM 663 O O . GLY A 1 83 ? -14.551 -4.424 18.202 1.00 94.50 83 GLY A O 1
ATOM 664 N N . ASP A 1 84 ? -16.487 -5.508 18.531 1.00 96.06 84 ASP A N 1
ATOM 665 C CA . ASP A 1 84 ? -15.938 -6.842 18.243 1.00 96.06 84 ASP A CA 1
ATOM 666 C C . ASP A 1 84 ? -15.466 -6.985 16.786 1.00 96.06 84 ASP A C 1
ATOM 668 O O . ASP A 1 84 ? -14.400 -7.538 16.519 1.00 96.06 84 ASP A O 1
ATOM 672 N N . GLN A 1 85 ? -16.225 -6.438 15.830 1.00 96.38 85 GLN A N 1
ATOM 673 C CA . GLN A 1 85 ? -15.866 -6.455 14.406 1.00 96.38 85 GLN A CA 1
ATOM 674 C C . GLN A 1 85 ? -14.628 -5.603 14.135 1.00 96.38 85 GLN A C 1
ATOM 676 O O . GLN A 1 85 ? -13.756 -5.987 13.357 1.00 96.38 85 GLN A O 1
ATOM 681 N N . GLU A 1 86 ? -14.549 -4.440 14.780 1.00 95.88 86 GLU A N 1
ATOM 682 C CA . GLU A 1 86 ? -13.389 -3.563 14.710 1.00 95.88 86 GLU A CA 1
ATOM 683 C C . GLU A 1 86 ? -12.151 -4.260 15.269 1.00 95.88 86 GLU A C 1
ATOM 685 O O . GLU A 1 86 ? -11.122 -4.290 14.602 1.00 95.88 86 GLU A O 1
ATOM 690 N N . GLN A 1 87 ? -12.249 -4.889 16.442 1.00 94.69 87 GLN A N 1
ATOM 691 C CA . GLN A 1 87 ? -11.134 -5.636 17.024 1.00 94.69 87 GLN A CA 1
ATOM 692 C C . GLN A 1 87 ? -10.685 -6.792 16.130 1.00 94.69 87 GLN A C 1
ATOM 694 O O . GLN A 1 87 ? -9.484 -6.964 15.915 1.00 94.69 87 GLN A O 1
ATOM 699 N N . GLN A 1 88 ? -11.628 -7.549 15.565 1.00 96.31 88 GLN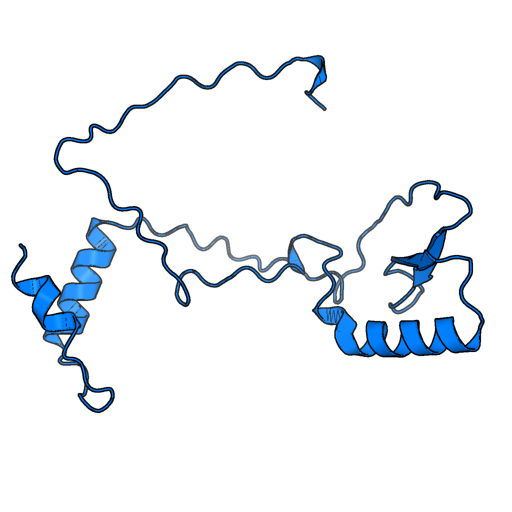 A N 1
ATOM 700 C CA . GLN A 1 88 ? -11.317 -8.636 14.642 1.00 96.31 88 GLN A CA 1
ATOM 701 C C . GLN A 1 88 ? -10.596 -8.119 13.390 1.00 96.31 88 GLN A C 1
ATOM 703 O O . GLN A 1 88 ? -9.564 -8.668 13.004 1.00 96.31 88 GLN A O 1
ATOM 708 N N . LEU A 1 89 ? -11.084 -7.028 12.793 1.00 95.88 89 LEU A N 1
ATOM 709 C CA . LEU A 1 89 ? -10.442 -6.383 11.650 1.00 95.88 89 LEU A CA 1
ATOM 710 C C . LEU A 1 89 ? -9.025 -5.909 11.997 1.00 95.88 89 LEU A C 1
ATOM 712 O O . LEU A 1 89 ? -8.082 -6.196 11.263 1.00 95.88 89 LEU A O 1
ATOM 716 N N . LEU A 1 90 ? -8.858 -5.217 13.126 1.00 93.94 90 LEU A N 1
ATOM 717 C CA . LEU A 1 90 ? -7.553 -4.724 13.567 1.00 93.94 90 LEU A CA 1
ATOM 718 C C . LEU A 1 90 ? -6.575 -5.864 13.849 1.00 93.94 90 LEU A C 1
ATOM 720 O O . LEU A 1 90 ? -5.389 -5.716 13.565 1.00 93.94 90 LEU A O 1
ATOM 724 N N . SER A 1 91 ? -7.053 -7.001 14.357 1.00 94.38 91 SER A N 1
ATOM 725 C CA . SER A 1 91 ? -6.231 -8.195 14.558 1.00 94.38 91 SER A CA 1
ATOM 726 C C . SER A 1 91 ? -5.626 -8.682 13.242 1.00 94.38 91 SER A C 1
ATOM 728 O O . SER A 1 91 ? -4.406 -8.799 13.138 1.00 94.38 91 SER A O 1
ATOM 730 N N . VAL A 1 92 ? -6.458 -8.882 12.215 1.00 95.31 92 VAL A N 1
ATOM 731 C CA . VAL A 1 92 ? -6.006 -9.339 10.888 1.00 95.31 92 VAL A CA 1
ATOM 732 C C . VAL A 1 92 ? -5.055 -8.325 10.248 1.00 95.31 92 VAL A C 1
ATOM 734 O O . VAL A 1 92 ? -4.022 -8.686 9.688 1.00 95.31 92 VAL A O 1
ATOM 737 N N . LEU A 1 93 ? -5.362 -7.030 10.356 1.00 93.94 93 LEU A N 1
ATOM 738 C CA . LEU A 1 93 ? -4.518 -5.987 9.771 1.00 93.94 93 LEU A CA 1
ATOM 739 C C . LEU A 1 93 ? -3.162 -5.854 10.476 1.00 93.94 93 LEU A C 1
ATOM 741 O O . LEU A 1 93 ? -2.166 -5.556 9.821 1.00 93.94 93 LEU A O 1
ATOM 745 N N . ARG A 1 94 ? -3.093 -6.091 11.791 1.00 91.25 94 ARG A N 1
ATOM 746 C CA . ARG A 1 94 ? -1.823 -6.124 12.536 1.00 91.25 94 ARG A CA 1
ATOM 747 C C . ARG A 1 94 ? -0.960 -7.314 12.131 1.00 91.25 94 ARG A C 1
ATOM 749 O O . ARG A 1 94 ? 0.253 -7.147 12.003 1.00 91.25 94 ARG A O 1
ATOM 756 N N . GLU A 1 95 ? -1.573 -8.473 11.906 1.00 92.31 95 GLU A N 1
ATOM 757 C CA . GLU A 1 95 ? -0.894 -9.680 11.422 1.00 92.31 95 GLU A CA 1
ATOM 758 C C . GLU A 1 95 ? -0.296 -9.471 10.023 1.00 92.31 95 GLU A C 1
ATOM 760 O O . GLU A 1 95 ? 0.841 -9.860 9.762 1.00 92.31 95 GLU A O 1
ATOM 765 N N . HIS A 1 96 ? -1.008 -8.755 9.149 1.00 90.94 96 HIS A N 1
ATOM 766 C CA . HIS A 1 96 ? -0.589 -8.496 7.768 1.00 90.94 96 HIS A CA 1
ATOM 767 C C . HIS A 1 96 ? -0.068 -7.073 7.517 1.00 90.94 96 HIS A C 1
ATOM 769 O O . HIS A 1 96 ? -0.105 -6.587 6.386 1.00 90.94 96 HIS A O 1
ATOM 775 N N . LYS A 1 97 ? 0.458 -6.394 8.542 1.00 87.38 97 LYS A N 1
ATOM 776 C CA . LYS A 1 97 ? 0.913 -4.994 8.431 1.00 87.38 97 LYS A CA 1
ATOM 777 C C . LYS A 1 97 ? 1.981 -4.763 7.354 1.00 87.38 97 LYS A C 1
ATOM 779 O O . LYS A 1 97 ? 2.043 -3.679 6.794 1.00 87.38 97 LYS A O 1
ATOM 784 N N . GLU A 1 98 ? 2.792 -5.772 7.029 1.00 84.94 98 GLU A N 1
ATOM 785 C CA . GLU A 1 98 ? 3.828 -5.683 5.985 1.00 84.94 98 GLU A CA 1
ATOM 786 C C . GLU A 1 98 ? 3.269 -5.591 4.558 1.00 84.94 98 GLU A C 1
ATOM 788 O O . GLU A 1 98 ? 3.999 -5.233 3.635 1.00 84.94 98 GLU A O 1
ATOM 793 N N . ALA A 1 99 ? 1.993 -5.930 4.361 1.00 87.56 99 ALA A N 1
ATOM 794 C CA . ALA A 1 99 ? 1.318 -5.777 3.076 1.00 87.56 99 ALA A CA 1
ATOM 795 C C . ALA A 1 99 ? 0.814 -4.341 2.845 1.00 87.56 99 ALA A C 1
ATOM 797 O O . ALA A 1 99 ? 0.393 -4.007 1.738 1.00 87.56 99 ALA A O 1
ATOM 798 N N . ILE A 1 100 ? 0.833 -3.497 3.881 1.00 88.31 100 ILE A N 1
ATOM 799 C CA . ILE A 1 100 ? 0.335 -2.124 3.835 1.00 88.31 100 ILE A CA 1
ATOM 800 C C . ILE A 1 100 ? 1.515 -1.182 3.605 1.00 88.31 100 ILE A C 1
ATOM 802 O O . ILE A 1 100 ? 2.484 -1.180 4.360 1.00 88.31 100 ILE A O 1
ATOM 806 N N . GLY A 1 101 ? 1.417 -0.352 2.566 1.00 88.88 101 GLY A N 1
ATOM 807 C CA . GLY A 1 101 ? 2.429 0.653 2.270 1.00 88.88 101 GLY A CA 1
ATOM 808 C C . GLY A 1 101 ? 2.051 2.038 2.788 1.00 88.88 101 GLY A C 1
ATOM 809 O O . GLY A 1 101 ? 1.208 2.695 2.181 1.00 88.88 101 GLY A O 1
ATOM 810 N N . TRP A 1 102 ? 2.683 2.507 3.871 1.00 87.38 102 TRP A N 1
ATOM 811 C CA . TRP A 1 102 ? 2.532 3.896 4.348 1.00 87.38 102 TRP A CA 1
ATOM 812 C C . TRP A 1 102 ? 3.467 4.860 3.620 1.00 87.38 102 TRP A C 1
ATOM 814 O O . TRP A 1 102 ? 3.149 6.033 3.428 1.00 87.38 102 TRP A O 1
ATOM 824 N N . THR A 1 103 ? 4.627 4.362 3.211 1.00 85.19 103 THR A N 1
ATOM 825 C CA . THR A 1 103 ? 5.629 5.077 2.428 1.00 85.19 103 THR A CA 1
ATOM 826 C C . THR A 1 103 ? 5.956 4.287 1.165 1.00 85.19 103 THR A C 1
ATOM 828 O O . THR A 1 103 ? 5.696 3.089 1.074 1.00 85.19 103 THR A O 1
ATOM 831 N N . ILE A 1 104 ? 6.579 4.941 0.182 1.00 84.06 104 ILE A N 1
ATOM 832 C CA . ILE A 1 104 ? 7.037 4.270 -1.048 1.00 84.06 104 ILE A CA 1
ATOM 833 C C . ILE A 1 104 ? 8.019 3.127 -0.728 1.00 84.06 104 ILE A C 1
ATOM 835 O O . ILE A 1 104 ? 8.045 2.132 -1.443 1.00 84.06 104 ILE A O 1
ATOM 839 N N . ALA A 1 105 ? 8.779 3.241 0.367 1.00 84.56 105 ALA A N 1
ATOM 840 C CA . ALA A 1 105 ? 9.721 2.222 0.829 1.00 84.56 105 ALA A CA 1
ATOM 841 C C . ALA A 1 105 ? 9.052 0.887 1.190 1.00 84.56 105 ALA A C 1
ATOM 843 O O . ALA A 1 105 ? 9.676 -0.167 1.094 1.00 84.56 105 ALA A O 1
ATOM 844 N N . ASP A 1 106 ? 7.791 0.940 1.616 1.00 84.44 106 ASP A N 1
ATOM 845 C CA . ASP A 1 106 ? 7.026 -0.228 2.048 1.00 84.44 106 ASP A CA 1
ATOM 846 C C . ASP A 1 106 ? 6.420 -0.989 0.861 1.00 84.44 106 ASP A C 1
ATOM 848 O O . ASP A 1 106 ? 6.102 -2.174 0.962 1.00 84.44 106 ASP A O 1
ATOM 852 N N . ILE A 1 107 ? 6.266 -0.317 -0.284 1.00 85.06 107 ILE A N 1
ATOM 853 C CA . ILE A 1 107 ? 5.699 -0.911 -1.490 1.00 85.06 107 ILE A CA 1
ATOM 854 C C . ILE A 1 107 ? 6.776 -1.775 -2.146 1.00 85.06 107 ILE A C 1
ATOM 856 O O . ILE A 1 107 ? 7.699 -1.284 -2.798 1.00 85.06 107 ILE A O 1
ATOM 860 N N . LYS A 1 108 ? 6.646 -3.094 -1.993 1.00 79.44 108 LYS A N 1
ATOM 861 C CA . LYS A 1 108 ? 7.516 -4.050 -2.680 1.00 79.44 108 LYS A CA 1
ATOM 862 C C . LYS A 1 108 ? 7.210 -4.026 -4.178 1.00 79.44 108 LYS A C 1
ATOM 864 O O . LYS A 1 108 ? 6.134 -4.431 -4.612 1.00 79.44 108 LYS A O 1
ATOM 869 N N . GLY A 1 109 ? 8.167 -3.549 -4.969 1.00 80.38 109 GLY A N 1
ATOM 870 C CA . GLY A 1 109 ? 8.125 -3.688 -6.422 1.00 80.38 109 GLY A CA 1
ATOM 871 C C . GLY A 1 109 ? 8.318 -5.143 -6.860 1.00 80.38 109 GLY A C 1
ATOM 872 O O . GLY A 1 109 ? 8.886 -5.960 -6.131 1.00 80.38 109 GLY A O 1
ATOM 873 N N . ILE A 1 110 ? 7.883 -5.462 -8.079 1.00 82.06 110 ILE A N 1
ATOM 874 C CA . ILE A 1 110 ? 8.231 -6.730 -8.728 1.00 82.06 110 ILE A CA 1
ATOM 875 C C . ILE A 1 110 ? 9.687 -6.633 -9.177 1.00 82.06 110 ILE A C 1
ATOM 877 O O . ILE A 1 110 ? 10.073 -5.672 -9.844 1.00 82.06 110 ILE A O 1
ATOM 881 N N . SER A 1 111 ? 10.504 -7.621 -8.808 1.00 78.88 111 SER A N 1
ATOM 882 C CA . SER A 1 111 ? 11.891 -7.665 -9.265 1.00 78.88 111 SER A CA 1
ATOM 883 C C . SER A 1 111 ? 11.927 -7.822 -10.789 1.00 78.88 111 SER A C 1
ATOM 885 O O . SER A 1 111 ? 11.326 -8.770 -11.305 1.00 78.88 111 SER A O 1
ATOM 887 N N . PRO A 1 112 ? 12.686 -6.984 -11.516 1.00 72.81 112 PRO A N 1
ATOM 888 C CA . PRO A 1 112 ? 12.904 -7.168 -12.949 1.00 72.81 112 PRO A CA 1
ATOM 889 C C . PRO A 1 112 ? 13.527 -8.526 -13.302 1.00 72.81 112 PRO A C 1
ATOM 891 O O . PRO A 1 112 ? 13.428 -8.958 -14.442 1.00 72.81 112 PRO A O 1
ATOM 894 N N . LEU A 1 113 ? 14.154 -9.219 -12.340 1.00 77.56 113 LEU A N 1
ATOM 895 C CA . LEU A 1 113 ? 14.659 -10.583 -12.535 1.00 77.56 113 LEU A CA 1
ATOM 896 C C . LEU A 1 113 ? 13.539 -11.630 -12.605 1.00 77.56 113 LEU A C 1
ATOM 898 O O . LEU A 1 113 ? 13.731 -12.673 -13.214 1.00 77.56 113 LEU A O 1
ATOM 902 N N . ILE A 1 114 ? 12.393 -11.364 -11.970 1.00 80.38 114 ILE A N 1
ATOM 903 C CA . ILE A 1 114 ? 11.255 -12.294 -11.903 1.00 80.38 114 ILE A CA 1
ATOM 904 C C . ILE A 1 114 ? 10.357 -12.127 -13.130 1.00 80.38 114 ILE A C 1
ATOM 906 O O . ILE A 1 114 ? 9.823 -13.103 -13.647 1.00 80.38 114 ILE A O 1
ATOM 910 N N . CYS A 1 115 ? 10.182 -10.895 -13.609 1.00 77.19 115 CYS A N 1
ATOM 911 C CA . CYS A 1 115 ? 9.362 -10.624 -14.779 1.00 77.19 115 CYS A CA 1
ATOM 912 C C . CYS A 1 115 ? 10.008 -9.538 -15.637 1.00 77.19 115 CYS A C 1
ATOM 914 O O . CYS A 1 115 ? 10.120 -8.383 -15.223 1.00 77.19 115 CYS A O 1
ATOM 916 N N . THR A 1 116 ? 10.409 -9.912 -16.852 1.00 83.75 116 THR A N 1
ATOM 917 C CA . THR A 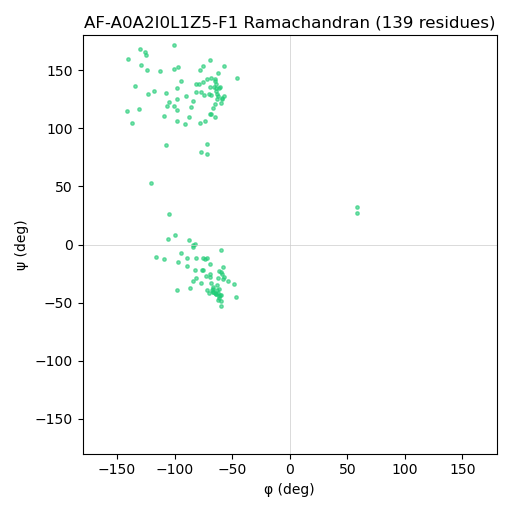1 116 ? 10.780 -8.956 -17.894 1.00 83.75 116 THR A CA 1
ATOM 918 C C . THR A 1 116 ? 9.674 -8.920 -18.937 1.00 83.75 116 THR A C 1
ATOM 920 O O . THR A 1 116 ? 9.358 -9.921 -19.578 1.00 83.75 116 THR A O 1
ATOM 923 N N . HIS A 1 117 ? 9.061 -7.754 -19.118 1.00 81.50 117 HIS A N 1
ATOM 924 C CA . HIS A 1 117 ? 8.110 -7.559 -20.203 1.00 81.50 117 HIS A CA 1
ATOM 925 C C . HIS A 1 117 ? 8.873 -7.209 -21.479 1.00 81.50 117 HIS A C 1
ATOM 927 O O . HIS A 1 117 ? 9.630 -6.238 -21.519 1.00 81.50 117 HIS A O 1
ATOM 933 N N . ARG A 1 118 ? 8.670 -8.002 -22.535 1.00 85.31 118 ARG A N 1
ATOM 934 C CA . ARG A 1 118 ? 9.199 -7.716 -23.871 1.00 85.31 118 ARG A CA 1
ATOM 935 C C . ARG A 1 118 ? 8.102 -7.056 -24.692 1.00 85.31 118 A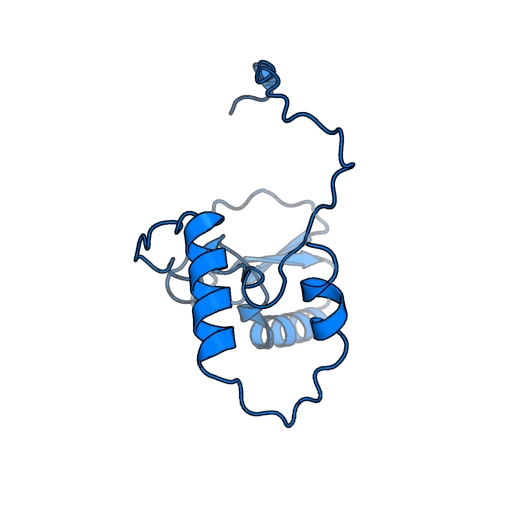RG A C 1
ATOM 937 O O . ARG A 1 118 ? 7.077 -7.671 -24.963 1.00 85.31 118 ARG A O 1
ATOM 944 N N . ILE A 1 119 ? 8.326 -5.807 -25.085 1.00 89.38 119 ILE A N 1
ATOM 945 C CA . ILE A 1 119 ? 7.451 -5.110 -26.028 1.00 89.38 119 ILE A CA 1
ATOM 946 C C . ILE A 1 119 ? 7.953 -5.454 -27.428 1.00 89.38 119 ILE A C 1
ATOM 948 O O . ILE A 1 119 ? 9.051 -5.052 -27.812 1.00 89.38 119 ILE A O 1
ATOM 952 N N . LEU A 1 120 ? 7.179 -6.248 -28.165 1.00 90.19 120 LEU A N 1
ATOM 953 C CA . LEU A 1 120 ? 7.484 -6.569 -29.556 1.00 90.19 120 LEU A CA 1
ATOM 954 C C . LEU A 1 120 ? 7.097 -5.378 -30.436 1.00 90.19 120 LEU A C 1
ATOM 956 O O . LEU A 1 120 ? 5.995 -4.847 -30.315 1.00 90.19 120 LEU A O 1
ATOM 960 N N . LEU A 1 121 ? 8.010 -4.967 -31.310 1.00 90.44 121 LEU A N 1
ATOM 961 C CA . LEU A 1 121 ? 7.780 -3.928 -32.308 1.00 90.44 121 LEU A CA 1
ATOM 962 C C . LEU A 1 121 ? 7.802 -4.558 -33.699 1.00 90.44 121 LEU A C 1
ATOM 964 O O . LEU A 1 121 ? 8.508 -5.540 -33.934 1.00 90.44 121 LEU A O 1
ATOM 968 N N . GLU A 1 122 ? 7.039 -3.983 -34.622 1.00 93.62 122 GLU A N 1
ATOM 969 C CA . GLU A 1 122 ? 7.095 -4.361 -36.033 1.00 93.62 122 GLU A CA 1
ATOM 970 C C . GLU A 1 122 ? 8.489 -4.070 -36.613 1.00 93.62 122 GLU A C 1
ATOM 972 O O . GLU A 1 122 ? 9.147 -3.103 -36.219 1.00 93.62 122 GLU A O 1
ATOM 977 N N . ALA A 1 123 ? 8.940 -4.891 -37.567 1.00 89.19 123 ALA A N 1
ATOM 978 C CA . ALA A 1 123 ? 10.305 -4.841 -38.103 1.00 89.19 123 ALA A CA 1
ATOM 979 C C . ALA A 1 123 ? 10.683 -3.487 -38.738 1.00 89.19 123 ALA A C 1
ATOM 981 O O . ALA A 1 123 ? 11.858 -3.126 -38.769 1.00 89.19 123 ALA A O 1
ATOM 982 N N . GLU A 1 124 ? 9.698 -2.727 -39.219 1.00 90.44 124 GLU A N 1
ATOM 983 C CA . GLU A 1 124 ? 9.897 -1.425 -39.870 1.00 90.44 124 GLU A CA 1
ATOM 984 C C . GLU A 1 124 ? 9.636 -0.230 -38.935 1.00 90.44 124 GLU A C 1
ATOM 986 O O . GLU A 1 124 ? 9.631 0.928 -39.368 1.00 90.44 124 GLU A O 1
ATOM 991 N N . CYS A 1 125 ? 9.425 -0.479 -37.638 1.00 89.44 125 CYS A N 1
ATOM 992 C CA . CYS A 1 125 ? 9.135 0.571 -36.672 1.00 89.44 125 CYS A CA 1
ATOM 993 C C . CYS A 1 125 ? 10.360 1.472 -36.448 1.00 89.44 125 CYS A C 1
ATOM 995 O O . CYS A 1 125 ? 11.461 1.012 -36.140 1.00 89.44 125 CYS A O 1
ATOM 997 N N . LYS A 1 126 ? 10.162 2.787 -36.569 1.00 91.62 126 LYS A N 1
ATOM 998 C CA . LYS A 1 126 ? 11.188 3.791 -36.268 1.00 91.62 126 LYS A CA 1
ATOM 999 C C . LYS A 1 126 ? 10.967 4.344 -34.870 1.00 91.62 126 LYS A C 1
ATOM 1001 O O . LYS A 1 126 ? 9.852 4.724 -34.522 1.00 91.62 126 LYS A O 1
ATOM 1006 N N . LEU A 1 127 ? 12.043 4.463 -34.096 1.00 90.19 127 LEU A N 1
ATOM 1007 C CA . LEU A 1 127 ? 11.999 5.178 -32.825 1.00 90.19 127 LEU A CA 1
ATOM 1008 C C . LEU A 1 127 ? 11.713 6.658 -33.095 1.00 90.19 127 LEU A C 1
ATOM 1010 O O . LEU A 1 127 ? 12.464 7.329 -33.803 1.00 90.19 127 LEU A O 1
ATOM 1014 N N . THR A 1 128 ? 10.621 7.167 -32.533 1.00 92.00 128 THR A N 1
ATOM 1015 C CA . THR A 1 128 ? 10.241 8.578 -32.647 1.00 92.00 128 THR A CA 1
ATOM 1016 C C . THR A 1 128 ? 10.228 9.231 -31.277 1.00 92.00 128 THR A C 1
ATOM 1018 O O . THR A 1 128 ? 9.599 8.714 -30.355 1.00 92.00 128 THR A O 1
ATOM 1021 N N . VAL A 1 129 ? 10.858 10.398 -31.159 1.00 93.25 129 VAL A N 1
ATOM 1022 C CA . VAL A 1 129 ? 10.791 11.233 -29.954 1.00 93.25 129 VAL A CA 1
ATOM 1023 C C . VAL A 1 129 ? 9.783 12.349 -30.200 1.00 93.25 129 VAL A C 1
ATOM 1025 O O . VAL A 1 129 ? 9.949 13.148 -31.118 1.00 93.25 129 VAL A O 1
ATOM 1028 N N . GLN A 1 130 ? 8.726 12.395 -29.391 1.00 93.56 130 GLN A N 1
ATOM 1029 C CA . GLN A 1 130 ? 7.738 13.474 -29.424 1.00 93.56 130 GLN A CA 1
ATOM 1030 C C . GLN A 1 130 ? 8.105 14.547 -28.388 1.00 93.56 130 GLN A C 1
ATOM 1032 O O . GLN A 1 130 ? 8.530 14.196 -27.285 1.00 93.56 130 GLN A O 1
ATOM 1037 N N . PRO A 1 131 ? 7.939 15.847 -28.692 1.00 93.31 131 PRO A N 1
ATOM 1038 C CA . PRO A 1 131 ? 8.183 16.896 -27.712 1.00 93.31 131 PRO A CA 1
ATOM 1039 C C . PRO A 1 131 ? 7.195 16.779 -26.543 1.00 93.31 131 PRO A C 1
ATOM 1041 O O . PRO A 1 131 ? 5.987 16.620 -26.746 1.00 93.31 131 PRO A O 1
ATOM 1044 N N . GLN A 1 132 ? 7.703 16.893 -25.312 1.00 92.19 132 GLN A N 1
ATOM 1045 C CA . GLN A 1 132 ? 6.877 16.877 -24.105 1.00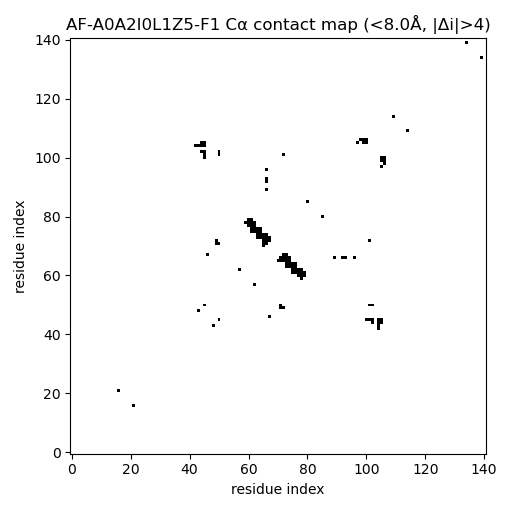 92.19 132 GLN A CA 1
ATOM 1046 C C . GLN A 1 132 ? 5.864 18.028 -24.157 1.00 92.19 132 GLN A C 1
ATOM 1048 O O . GLN A 1 132 ? 6.234 19.203 -24.239 1.00 92.19 132 GLN A O 1
ATOM 1053 N N . ARG A 1 133 ? 4.567 17.708 -24.089 1.00 90.62 133 ARG A N 1
ATOM 1054 C CA . ARG A 1 133 ? 3.522 18.738 -24.038 1.00 90.62 133 ARG A CA 1
ATOM 1055 C C . ARG A 1 133 ? 3.644 19.539 -22.743 1.00 90.62 133 ARG A C 1
ATOM 1057 O O . ARG A 1 133 ? 3.930 18.989 -21.679 1.00 90.62 133 ARG A O 1
ATOM 1064 N N . ARG A 1 134 ? 3.387 20.847 -22.825 1.00 90.69 134 ARG A N 1
ATOM 1065 C CA . ARG A 1 134 ? 3.336 21.708 -21.638 1.00 90.69 134 ARG A CA 1
ATOM 1066 C C . ARG A 1 134 ? 2.184 21.255 -20.739 1.00 90.69 134 ARG A C 1
ATOM 1068 O O . ARG A 1 134 ? 1.046 21.180 -21.196 1.00 90.69 134 ARG A O 1
ATOM 1075 N N . LEU A 1 135 ? 2.487 20.973 -19.472 1.00 89.44 135 LEU A N 1
ATOM 1076 C CA . LEU A 1 135 ? 1.475 20.691 -18.455 1.00 89.44 135 LEU A CA 1
ATOM 1077 C C . LEU A 1 135 ? 0.621 21.944 -18.217 1.00 89.44 135 LEU A C 1
ATOM 1079 O O . LEU A 1 135 ? 1.153 23.060 -18.198 1.00 89.44 135 LEU A O 1
ATOM 1083 N N . ASN A 1 136 ? -0.687 21.759 -18.027 1.00 89.31 136 ASN A N 1
ATOM 1084 C CA . ASN A 1 136 ? -1.593 22.845 -17.666 1.00 89.31 136 ASN A CA 1
ATOM 1085 C C . ASN A 1 136 ? -1.103 23.517 -16.365 1.00 89.31 136 ASN A C 1
ATOM 1087 O O . ASN A 1 136 ? -0.887 22.805 -15.383 1.00 89.31 136 ASN A O 1
ATOM 1091 N N . PRO A 1 137 ? -0.931 24.852 -16.323 1.00 87.00 137 PRO A N 1
ATOM 1092 C CA . PRO A 1 137 ? -0.544 25.556 -15.104 1.00 87.00 137 PRO A CA 1
ATOM 1093 C C . PRO A 1 137 ? -1.442 25.269 -13.897 1.00 87.00 137 PRO A C 1
ATOM 1095 O O . PRO A 1 137 ? -0.932 25.234 -12.789 1.00 87.00 137 PRO A O 1
ATOM 1098 N N . SER A 1 138 ? -2.739 25.001 -14.092 1.00 87.94 138 SER A N 1
ATOM 1099 C CA . SER A 1 138 ? -3.657 24.662 -12.992 1.00 87.94 138 SER A CA 1
ATOM 1100 C C . SER A 1 138 ? -3.430 23.271 -12.387 1.00 87.94 138 SER A C 1
ATOM 1102 O O . SER A 1 138 ? -4.046 22.941 -11.382 1.00 87.94 138 SER A O 1
ATOM 1104 N N . LEU A 1 139 ? -2.619 22.434 -13.040 1.00 84.44 139 LEU A N 1
ATOM 1105 C CA . LEU A 1 139 ? -2.226 21.096 -12.587 1.00 84.44 139 LEU A CA 1
ATOM 1106 C C . LEU A 1 139 ? -0.779 21.064 -12.078 1.00 84.44 139 LEU A C 1
ATOM 1108 O O . LEU A 1 139 ? -0.258 19.989 -11.792 1.00 84.44 139 LEU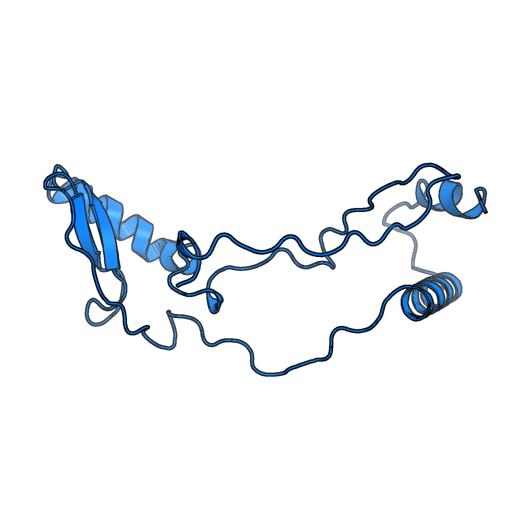 A O 1
ATOM 1112 N N . LYS A 1 140 ? -0.110 22.220 -12.020 1.00 73.88 140 LYS A N 1
ATOM 1113 C CA . LYS A 1 140 ? 1.156 22.348 -11.302 1.00 73.88 140 LYS A CA 1
ATOM 1114 C C . LYS A 1 140 ? 0.834 22.539 -9.821 1.00 73.88 140 LYS A C 1
ATOM 1116 O O . LYS A 1 140 ? -0.043 23.339 -9.508 1.00 73.88 140 LYS A O 1
ATOM 1121 N N . GLU A 1 141 ? 1.508 21.767 -8.968 1.00 63.28 141 GLU A N 1
ATOM 1122 C CA . GLU A 1 141 ? 1.513 21.960 -7.507 1.00 63.28 141 GLU A CA 1
ATOM 1123 C C . GLU A 1 141 ? 1.903 23.387 -7.109 1.00 63.28 141 GLU A C 1
ATOM 1125 O O . GLU A 1 141 ? 2.784 23.975 -7.785 1.00 63.28 141 GLU A O 1
#

Sequence (141 aa):
MESVLRDLDYWSDDDEPKEEYVKKVSEIKARYYEELGTSATKPVTSLTQSPMLKLKPLPSHLKYAYLGIDDILPIIISSSLIGDQEQQLLSVLREHKEAIGWTIADIKGISPLICTHRILLEAECKLTVQPQRRLNPSLKE

Radius of gyration: 24.84 Å; Cα contacts (8 Å, |Δi|>4): 66; chains: 1; bounding box: 50×56×60 Å

Mean predicted aligned error: 15.29 Å

Solvent-accessible surface area (backbone atoms only — not comparable to full-atom values): 9664 Å² total; per-residue (Å²): 122,74,69,73,62,64,65,64,82,70,69,64,98,83,67,80,82,54,68,69,57,57,53,52,51,50,54,52,46,64,75,76,50,81,82,80,72,85,76,87,65,83,64,75,31,48,91,81,50,74,64,93,76,87,83,73,92,68,60,86,66,42,38,82,46,60,69,42,81,91,59,58,40,74,44,83,43,64,55,82,57,51,73,68,58,44,51,53,54,51,51,56,47,51,76,48,44,79,78,53,58,89,41,77,54,36,52,81,73,82,54,64,90,81,56,76,88,80,84,85,73,63,96,84,67,73,93,78,88,75,82,83,76,84,74,59,74,91,77,54,133